Protein AF-A0A1H2MQF2-F1 (afdb_monomer_lite)

Secondary structure (DSSP, 8-state):
-PPPHHHHHHHHTTEEEEEE-SSSPEEEEETT----EEEEETTTTEEEEEESSHHHHHHHHHTT--S--

Organism: NCBI:txid546874

Structure (mmCIF, N/CA/C/O backbone):
data_AF-A0A1H2MQF2-F1
#
_entry.id   AF-A0A1H2MQF2-F1
#
loop_
_atom_site.group_PDB
_atom_site.id
_atom_site.type_symbol
_atom_site.label_atom_id
_atom_site.label_alt_id
_atom_site.label_comp_id
_atom_site.label_asym_id
_atom_site.label_entity_id
_atom_site.label_seq_id
_atom_site.pdbx_PDB_ins_code
_atom_site.Cartn_x
_atom_site.Cartn_y
_atom_site.Cartn_z
_atom_site.occupancy
_atom_site.B_iso_or_equiv
_atom_site.auth_seq_id
_atom_site.auth_comp_id
_atom_site.auth_asym_id
_atom_site.auth_atom_id
_atom_site.pdbx_PDB_model_num
ATOM 1 N N . MET A 1 1 ? 9.255 12.101 21.747 1.00 61.06 1 MET A N 1
ATOM 2 C CA . MET A 1 1 ? 9.585 12.017 20.310 1.00 61.06 1 MET A CA 1
ATOM 3 C C . MET A 1 1 ? 8.284 12.201 19.551 1.00 61.06 1 MET A C 1
ATOM 5 O O . MET A 1 1 ? 7.361 11.443 19.814 1.00 61.06 1 MET A O 1
ATOM 9 N N . ALA A 1 2 ? 8.156 13.251 18.739 1.00 63.09 2 ALA A N 1
ATOM 10 C CA . ALA A 1 2 ? 6.955 13.446 17.928 1.00 63.09 2 ALA A CA 1
ATOM 11 C C . ALA A 1 2 ? 6.990 12.486 16.723 1.00 63.09 2 ALA A C 1
ATOM 13 O O . ALA A 1 2 ? 8.085 12.240 16.206 1.00 63.09 2 ALA A O 1
ATOM 14 N N . PRO A 1 3 ? 5.848 11.927 16.286 1.00 71.06 3 PRO A N 1
ATOM 15 C CA . PRO A 1 3 ? 5.797 11.179 15.037 1.00 71.06 3 PRO A CA 1
ATOM 16 C C . PRO A 1 3 ? 6.195 12.094 13.874 1.00 71.06 3 PRO A C 1
ATOM 18 O O . PRO A 1 3 ? 5.902 13.290 13.878 1.00 71.06 3 PRO A O 1
ATOM 21 N N . SER A 1 4 ? 6.873 11.535 12.875 1.00 74.31 4 SER A N 1
ATOM 22 C CA . SER A 1 4 ? 7.154 12.244 11.628 1.00 74.31 4 SER A CA 1
ATOM 23 C C . SER A 1 4 ? 5.848 12.662 10.938 1.00 74.31 4 SER A C 1
ATOM 25 O O . SER A 1 4 ? 4.809 12.015 11.103 1.00 74.31 4 SER A O 1
ATOM 27 N N . ALA A 1 5 ? 5.895 13.742 10.151 1.00 75.88 5 ALA A N 1
ATOM 28 C CA . ALA A 1 5 ? 4.719 14.284 9.461 1.00 75.88 5 ALA A CA 1
ATOM 29 C C . ALA A 1 5 ? 3.988 13.209 8.632 1.00 75.88 5 ALA A C 1
ATOM 31 O O . ALA A 1 5 ? 2.782 13.029 8.787 1.00 75.88 5 ALA A O 1
ATOM 32 N N . TRP A 1 6 ? 4.743 12.388 7.894 1.00 73.88 6 TRP A N 1
ATOM 33 C CA . TRP A 1 6 ? 4.198 11.302 7.076 1.00 73.88 6 TRP A CA 1
ATOM 34 C C . TRP A 1 6 ? 3.463 10.219 7.894 1.00 73.88 6 TRP A C 1
ATOM 36 O O . TRP A 1 6 ? 2.434 9.708 7.463 1.00 73.88 6 TRP A O 1
ATOM 46 N N . CYS A 1 7 ? 3.914 9.900 9.116 1.00 77.81 7 CYS A N 1
ATOM 47 C CA . CYS A 1 7 ? 3.212 8.957 10.001 1.00 77.81 7 CYS A CA 1
ATOM 48 C C . CYS A 1 7 ? 1.855 9.503 10.464 1.00 77.81 7 CYS A C 1
ATOM 50 O O . CYS A 1 7 ? 0.907 8.737 10.667 1.00 77.81 7 CYS A O 1
ATOM 52 N N . THR A 1 8 ? 1.771 10.821 10.656 1.00 83.12 8 THR A N 1
ATOM 53 C CA . THR A 1 8 ? 0.537 11.501 11.063 1.00 83.12 8 THR A CA 1
ATOM 54 C C . THR A 1 8 ? -0.474 11.506 9.919 1.00 83.12 8 THR A C 1
ATOM 56 O O . THR A 1 8 ? -1.631 11.153 10.139 1.00 83.12 8 THR A O 1
ATOM 59 N N . GLU A 1 9 ? -0.032 11.811 8.697 1.00 84.75 9 GLU A N 1
ATOM 60 C CA . GLU A 1 9 ? -0.873 11.804 7.491 1.00 84.75 9 GLU A CA 1
ATOM 61 C C . GLU A 1 9 ? -1.439 10.414 7.191 1.00 84.75 9 GLU A C 1
ATOM 63 O O . GLU A 1 9 ? -2.651 10.252 7.048 1.00 84.75 9 GLU A O 1
ATOM 68 N N . LEU A 1 10 ? -0.591 9.383 7.206 1.00 86.75 10 LEU A N 1
ATOM 69 C CA . LEU A 1 10 ? -1.041 8.002 7.024 1.00 86.75 10 LEU A CA 1
ATOM 70 C C . LEU A 1 10 ? -2.021 7.571 8.116 1.00 86.75 10 LEU A C 1
ATOM 72 O O . LEU A 1 10 ? -3.024 6.918 7.834 1.00 86.75 10 LEU A O 1
ATOM 76 N N . SER A 1 11 ? -1.763 7.960 9.368 1.00 86.00 11 SER A N 1
ATOM 77 C CA . SER A 1 11 ? -2.668 7.655 10.477 1.00 86.00 11 SER A CA 1
ATOM 78 C C . SER A 1 11 ? -4.032 8.320 10.308 1.00 86.00 11 SER A C 1
ATOM 80 O O . SER A 1 11 ? -5.044 7.671 10.570 1.00 86.00 11 SER A O 1
ATOM 82 N N . ALA A 1 12 ? -4.066 9.575 9.852 1.00 87.81 12 ALA A N 1
ATOM 83 C CA . ALA A 1 12 ? -5.303 10.291 9.548 1.00 87.81 12 ALA A CA 1
ATOM 84 C C . ALA A 1 12 ? -6.069 9.644 8.380 1.00 87.81 12 ALA A C 1
ATOM 86 O O . ALA A 1 12 ? -7.294 9.568 8.423 1.00 87.81 12 ALA A O 1
ATOM 87 N N . ALA A 1 13 ? -5.356 9.094 7.392 1.00 87.88 13 ALA A N 1
ATOM 88 C CA . ALA A 1 13 ? -5.930 8.337 6.279 1.00 87.88 13 ALA A CA 1
ATOM 89 C C . ALA A 1 13 ? -6.369 6.900 6.650 1.00 87.88 13 ALA A C 1
ATOM 91 O O . ALA A 1 13 ? -6.864 6.161 5.797 1.00 87.88 13 ALA A O 1
ATOM 92 N N . GLY A 1 14 ? -6.190 6.468 7.906 1.00 93.38 14 GLY A N 1
ATOM 93 C CA . GLY A 1 14 ? -6.510 5.103 8.337 1.00 93.38 14 GLY A CA 1
ATOM 94 C C . GLY A 1 14 ? -5.564 4.043 7.764 1.00 93.38 14 GLY A C 1
ATOM 95 O O . GLY A 1 14 ? -5.952 2.882 7.617 1.00 93.38 14 GLY A O 1
ATOM 96 N N . LEU A 1 15 ? -4.332 4.437 7.445 1.00 94.62 15 LEU A N 1
ATOM 97 C CA . LEU A 1 15 ? -3.307 3.605 6.830 1.00 94.62 15 LEU A CA 1
ATOM 98 C C . LEU A 1 15 ? -2.204 3.222 7.825 1.00 94.62 15 LEU A C 1
ATOM 100 O O . LEU A 1 15 ? -1.962 3.893 8.836 1.00 94.62 15 LEU A O 1
ATOM 104 N N . VAL A 1 16 ? -1.531 2.113 7.528 1.00 93.00 16 VAL A N 1
ATOM 105 C CA . VAL A 1 16 ? -0.338 1.627 8.230 1.00 93.00 16 VAL A CA 1
ATOM 106 C C . VAL A 1 16 ? 0.725 1.310 7.191 1.00 93.00 16 VAL A C 1
ATOM 108 O O . VAL A 1 16 ? 0.536 0.402 6.384 1.00 93.00 16 VAL A O 1
ATOM 111 N N . ALA A 1 17 ? 1.831 2.053 7.209 1.00 92.38 17 ALA A N 1
ATOM 112 C CA . ALA A 1 17 ? 2.969 1.777 6.340 1.00 92.38 17 ALA A CA 1
ATOM 113 C C . ALA A 1 17 ? 3.724 0.523 6.792 1.00 92.38 17 ALA A C 1
ATOM 115 O O . ALA A 1 17 ? 3.936 0.318 7.988 1.00 92.38 17 ALA A O 1
ATOM 116 N N . PHE A 1 18 ? 4.184 -0.269 5.825 1.00 92.25 18 PHE A N 1
ATOM 117 C CA . PHE A 1 18 ? 5.083 -1.406 6.055 1.00 92.25 18 PHE A CA 1
ATOM 118 C C . PHE A 1 18 ? 6.361 -1.350 5.205 1.00 92.25 18 PHE A C 1
ATOM 120 O O . PHE A 1 18 ? 7.268 -2.151 5.416 1.00 92.25 18 PHE A O 1
ATOM 127 N N . GLY A 1 19 ? 6.454 -0.419 4.252 1.00 90.56 19 GLY A N 1
ATOM 128 C CA . GLY A 1 19 ? 7.619 -0.273 3.386 1.00 90.56 19 GLY A CA 1
ATOM 129 C C . GLY A 1 19 ? 7.576 1.001 2.550 1.00 90.56 19 GLY A C 1
ATOM 130 O O . GLY A 1 19 ? 6.621 1.771 2.617 1.00 90.56 19 GLY A O 1
ATOM 131 N N . THR A 1 20 ? 8.619 1.214 1.752 1.00 88.69 20 THR A N 1
ATOM 132 C CA . THR A 1 20 ? 8.726 2.324 0.799 1.00 88.69 20 THR A CA 1
ATOM 133 C C . THR A 1 20 ? 9.348 1.835 -0.503 1.00 88.69 20 THR A C 1
ATOM 135 O O . THR A 1 20 ? 10.107 0.866 -0.502 1.0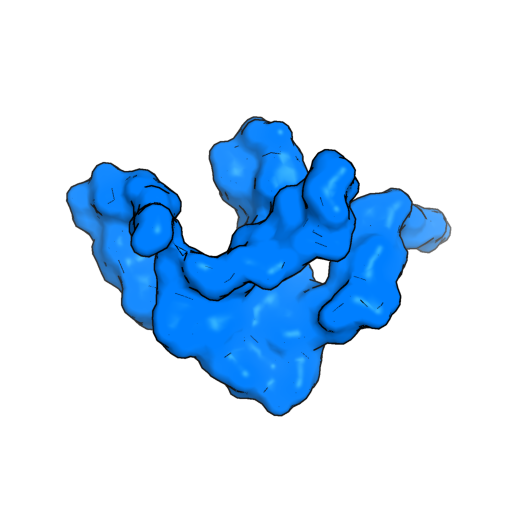0 88.69 20 THR A O 1
ATOM 138 N N . ASP A 1 21 ? 9.039 2.515 -1.604 1.00 87.00 21 ASP A N 1
ATOM 139 C CA . ASP A 1 21 ? 9.707 2.332 -2.895 1.00 87.00 21 ASP A CA 1
ATOM 140 C C . ASP A 1 21 ? 11.133 2.920 -2.937 1.00 87.00 21 ASP A C 1
ATOM 142 O O . ASP A 1 21 ? 11.846 2.735 -3.919 1.00 87.00 21 ASP A O 1
ATOM 146 N N . GLY A 1 22 ? 11.560 3.627 -1.883 1.00 84.50 22 GLY A N 1
ATOM 147 C CA . GLY A 1 22 ? 12.858 4.304 -1.810 1.00 84.50 22 GLY A CA 1
ATOM 148 C C . GLY A 1 22 ? 12.882 5.700 -2.445 1.00 84.50 22 GLY A C 1
ATOM 149 O O . GLY A 1 22 ? 13.877 6.406 -2.298 1.00 84.50 22 GLY A O 1
ATOM 150 N N . ALA A 1 23 ? 11.792 6.127 -3.089 1.00 86.00 23 ALA A N 1
ATOM 151 C CA . ALA A 1 23 ? 11.604 7.459 -3.668 1.00 86.00 23 ALA A CA 1
ATOM 152 C C . ALA A 1 23 ? 10.644 8.341 -2.844 1.00 86.00 23 ALA A C 1
ATOM 154 O O . ALA A 1 23 ? 10.401 9.494 -3.195 1.00 86.00 23 ALA A O 1
ATOM 155 N N . GLY A 1 24 ? 10.127 7.818 -1.729 1.00 82.69 24 GLY A N 1
ATOM 156 C CA . GLY A 1 24 ? 9.246 8.536 -0.806 1.00 82.69 24 GLY A CA 1
ATOM 157 C C . GLY A 1 24 ? 7.786 8.088 -0.860 1.00 82.69 24 GLY A C 1
ATOM 158 O O . GLY A 1 24 ? 7.001 8.505 -0.006 1.00 82.69 24 GLY A O 1
ATOM 159 N N . THR A 1 25 ? 7.418 7.196 -1.784 1.00 89.12 25 THR A N 1
ATOM 160 C CA . THR A 1 25 ? 6.106 6.539 -1.770 1.00 89.12 25 THR A CA 1
ATOM 161 C C . THR A 1 25 ? 6.116 5.475 -0.681 1.00 89.12 25 THR A C 1
ATOM 163 O O . THR A 1 25 ? 7.062 4.688 -0.567 1.00 89.12 25 THR A O 1
ATOM 166 N N . SER A 1 26 ? 5.071 5.444 0.144 1.00 92.06 26 SER A N 1
ATOM 167 C CA . SER A 1 26 ? 4.926 4.429 1.194 1.00 92.06 26 SER A CA 1
ATOM 168 C C . SER A 1 26 ? 3.969 3.333 0.747 1.00 92.06 26 SER A C 1
ATOM 170 O O . SER A 1 26 ? 2.880 3.629 0.259 1.00 92.06 26 SER A O 1
ATOM 172 N N . PHE A 1 27 ? 4.345 2.073 0.955 1.00 94.19 27 PHE A N 1
ATOM 173 C CA . PHE A 1 27 ? 3.430 0.944 0.832 1.00 94.19 27 PHE A CA 1
ATOM 174 C C . PHE A 1 27 ? 2.693 0.743 2.151 1.00 94.19 27 PHE A C 1
ATOM 176 O O . PHE A 1 27 ? 3.306 0.689 3.222 1.00 94.19 27 PHE A O 1
ATOM 183 N N . CYS A 1 28 ? 1.373 0.637 2.062 1.00 95.50 28 CYS A N 1
ATOM 184 C CA . CYS A 1 28 ? 0.464 0.736 3.188 1.00 95.50 28 CYS A CA 1
ATOM 185 C C . CYS A 1 28 ? -0.630 -0.334 3.139 1.00 95.50 28 CYS A C 1
ATOM 187 O O . CYS A 1 28 ? -1.017 -0.812 2.074 1.00 95.50 28 CYS A O 1
ATOM 189 N N . LEU A 1 29 ? -1.178 -0.645 4.310 1.00 95.81 29 LEU A N 1
ATOM 190 C CA . LEU A 1 29 ? -2.420 -1.396 4.491 1.00 95.81 29 LEU A CA 1
ATOM 191 C C . LEU A 1 29 ? -3.471 -0.510 5.152 1.00 95.81 29 LEU A C 1
ATOM 193 O O . LEU A 1 29 ? -3.132 0.451 5.850 1.00 95.81 29 LEU A O 1
ATOM 197 N N . ARG A 1 30 ? -4.749 -0.852 4.980 1.00 94.44 30 ARG A N 1
ATOM 198 C CA . ARG A 1 30 ? -5.832 -0.216 5.736 1.00 94.44 30 ARG A CA 1
ATOM 199 C C . ARG A 1 30 ? -5.911 -0.799 7.146 1.00 94.44 30 ARG A C 1
ATOM 201 O O . ARG A 1 30 ? -5.763 -2.002 7.347 1.00 94.44 30 ARG A O 1
ATOM 208 N N . ARG A 1 31 ? -6.205 0.049 8.135 1.00 93.00 31 ARG A N 1
ATOM 209 C CA . ARG A 1 31 ? -6.425 -0.382 9.531 1.00 93.00 31 ARG A CA 1
ATOM 210 C C . ARG A 1 31 ? -7.674 -1.235 9.724 1.00 93.00 31 ARG A C 1
ATOM 212 O O . ARG A 1 31 ? -7.775 -1.919 10.734 1.00 93.00 31 ARG A O 1
ATOM 219 N N . ASP A 1 32 ? -8.610 -1.182 8.782 1.00 93.25 32 ASP A N 1
ATOM 220 C CA . ASP A 1 32 ? -9.840 -1.979 8.806 1.00 93.25 32 ASP A CA 1
ATOM 221 C C . ASP A 1 32 ? -9.601 -3.479 8.538 1.00 93.25 32 ASP A C 1
ATOM 223 O O . ASP A 1 32 ? -10.535 -4.271 8.628 1.00 93.25 32 ASP A O 1
ATOM 227 N N . GLY A 1 33 ? -8.357 -3.879 8.244 1.00 89.94 33 GLY A N 1
ATOM 228 C CA . GLY A 1 33 ? -7.987 -5.267 7.979 1.00 89.94 33 GLY A CA 1
ATOM 229 C C . GLY A 1 33 ? -8.222 -5.706 6.534 1.00 89.94 33 GLY A C 1
ATOM 230 O O . GLY A 1 33 ? -8.011 -6.877 6.222 1.00 89.94 33 GLY A O 1
ATOM 231 N N . THR A 1 34 ? -8.623 -4.794 5.641 1.00 93.88 34 THR A N 1
ATOM 232 C CA . THR A 1 34 ? -8.707 -5.078 4.203 1.00 93.88 34 THR A CA 1
ATOM 233 C C . THR A 1 34 ? -7.325 -5.503 3.688 1.00 93.88 34 THR A C 1
ATOM 235 O O . THR A 1 34 ? -6.344 -4.801 3.947 1.00 93.88 34 THR A O 1
ATOM 238 N N . PRO A 1 35 ? -7.215 -6.619 2.941 1.00 93.62 35 PRO A N 1
ATOM 239 C CA . PRO A 1 35 ? -5.918 -7.179 2.553 1.00 93.62 35 PRO A CA 1
ATOM 240 C C . PRO A 1 35 ? -5.193 -6.371 1.468 1.00 93.62 35 PRO A C 1
ATOM 242 O O . PRO A 1 35 ? -4.001 -6.582 1.253 1.00 93.62 35 PRO A O 1
ATOM 245 N N . THR A 1 36 ? -5.896 -5.460 0.791 1.00 96.38 36 THR A N 1
ATOM 246 C CA . THR A 1 36 ? -5.374 -4.662 -0.319 1.00 96.38 36 THR A CA 1
ATOM 247 C C . THR A 1 36 ? -4.161 -3.840 0.098 1.00 96.38 36 THR A C 1
ATOM 249 O O . THR A 1 36 ? -4.216 -3.048 1.042 1.00 96.38 36 THR A O 1
ATOM 252 N N . VAL A 1 37 ? -3.081 -3.990 -0.663 1.00 96.38 37 VAL A N 1
ATOM 253 C CA . VAL A 1 37 ? -1.883 -3.165 -0.540 1.00 96.38 37 VAL A CA 1
ATOM 254 C C . VAL A 1 37 ? -2.091 -1.883 -1.331 1.00 96.38 37 VAL A C 1
ATOM 256 O O . VAL A 1 37 ? -2.490 -1.908 -2.499 1.00 96.38 37 VAL A O 1
ATOM 259 N N . LEU A 1 38 ? -1.801 -0.762 -0.681 1.00 96.31 38 LEU A N 1
ATOM 260 C CA . LEU A 1 38 ? -1.921 0.577 -1.232 1.00 96.31 38 LEU A CA 1
ATOM 261 C C . LEU A 1 38 ? -0.540 1.235 -1.329 1.00 96.31 38 LEU A C 1
ATOM 263 O O . LEU A 1 38 ? 0.313 1.010 -0.474 1.00 96.31 38 LEU A O 1
ATOM 267 N N . ALA A 1 39 ? -0.340 2.094 -2.319 1.00 94.81 39 ALA A N 1
ATOM 268 C CA . ALA A 1 39 ? 0.756 3.052 -2.374 1.00 94.81 39 ALA A CA 1
ATOM 269 C C . ALA A 1 39 ? 0.222 4.445 -2.017 1.00 94.81 39 ALA A C 1
ATOM 271 O O . ALA A 1 39 ? -0.727 4.921 -2.641 1.00 94.81 39 ALA A O 1
ATOM 272 N N . TRP A 1 40 ? 0.802 5.075 -0.994 1.00 93.50 40 TRP A N 1
ATOM 273 C CA . TRP A 1 40 ? 0.508 6.452 -0.598 1.00 93.50 40 TRP A CA 1
ATOM 274 C C . TRP A 1 40 ? 1.418 7.422 -1.346 1.00 93.50 40 TRP A C 1
ATOM 276 O O . TRP A 1 40 ? 2.638 7.393 -1.156 1.00 93.50 40 TRP A O 1
ATOM 286 N N . TYR A 1 41 ? 0.807 8.289 -2.150 1.00 90.81 41 TYR A N 1
ATOM 287 C CA . TYR A 1 41 ? 1.461 9.350 -2.905 1.00 90.81 41 TYR A CA 1
ATOM 288 C C . TYR A 1 41 ? 1.302 10.668 -2.141 1.00 90.81 41 TYR A C 1
ATOM 290 O O . TYR A 1 41 ? 0.250 11.301 -2.235 1.00 90.81 41 TYR A O 1
ATOM 298 N N . PRO A 1 42 ? 2.317 11.109 -1.374 1.00 85.50 42 PRO A N 1
ATOM 299 C CA . PRO A 1 42 ? 2.184 12.273 -0.495 1.00 85.50 42 PRO A CA 1
ATOM 300 C C . PRO A 1 42 ? 1.976 13.583 -1.260 1.00 85.50 42 PRO A C 1
ATOM 302 O O . PRO A 1 42 ? 1.350 14.496 -0.737 1.00 85.50 42 PRO A O 1
ATOM 305 N N . ILE A 1 43 ? 2.480 13.672 -2.496 1.00 87.88 43 ILE A N 1
ATOM 306 C CA . ILE A 1 43 ? 2.302 14.849 -3.359 1.00 87.88 43 ILE A CA 1
ATOM 307 C C . ILE A 1 43 ? 0.831 15.010 -3.754 1.00 87.88 43 ILE A C 1
ATOM 309 O O . ILE A 1 43 ? 0.308 16.121 -3.728 1.00 87.88 43 ILE A O 1
ATOM 313 N N . ASP A 1 44 ? 0.177 13.897 -4.080 1.00 89.12 44 ASP A N 1
ATOM 314 C CA . ASP A 1 44 ? -1.219 13.886 -4.512 1.00 89.12 44 ASP A CA 1
ATOM 315 C C . ASP A 1 44 ? -2.178 13.855 -3.302 1.00 89.12 44 ASP A C 1
ATOM 317 O O . ASP A 1 44 ? -3.330 14.268 -3.398 1.00 89.12 44 ASP A O 1
ATOM 321 N N . GLY A 1 45 ? -1.707 13.389 -2.138 1.00 89.62 45 GLY A N 1
ATOM 322 C CA . GLY A 1 45 ? -2.540 13.151 -0.956 1.00 89.62 45 GLY A CA 1
ATOM 323 C C . GLY A 1 45 ? -3.458 11.934 -1.116 1.00 89.62 45 GLY A C 1
ATOM 324 O O . GLY A 1 45 ? -4.544 11.891 -0.537 1.00 89.62 45 GLY A O 1
ATOM 325 N N . GLU A 1 46 ? -3.039 10.953 -1.921 1.00 91.69 46 GLU A N 1
ATOM 326 C CA . GLU A 1 46 ? -3.875 9.842 -2.381 1.00 91.69 46 GLU A CA 1
ATOM 327 C C . GLU A 1 46 ? -3.259 8.475 -2.072 1.00 91.69 46 GLU A C 1
ATOM 329 O O . GLU A 1 46 ? -2.042 8.289 -2.120 1.00 91.69 46 GLU A O 1
ATOM 334 N N . ALA A 1 47 ? -4.118 7.476 -1.847 1.00 93.38 47 ALA A N 1
ATOM 335 C CA . ALA A 1 47 ? -3.733 6.070 -1.795 1.00 93.38 47 ALA A CA 1
ATOM 336 C C . ALA A 1 47 ? -4.277 5.320 -3.018 1.00 93.38 47 ALA A C 1
ATOM 338 O O . ALA A 1 4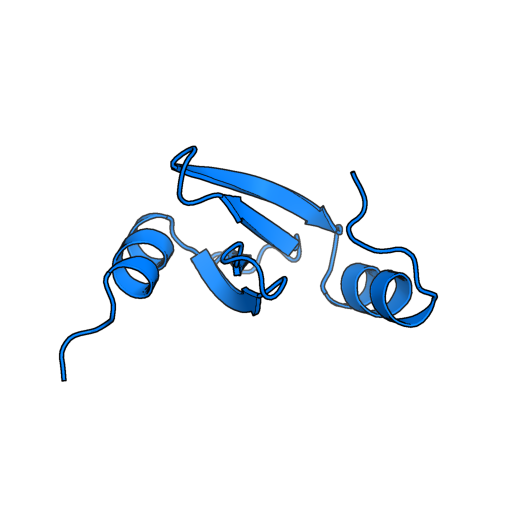7 ? -5.480 5.370 -3.279 1.00 93.38 47 ALA A O 1
ATOM 339 N N . ARG A 1 48 ? -3.421 4.584 -3.734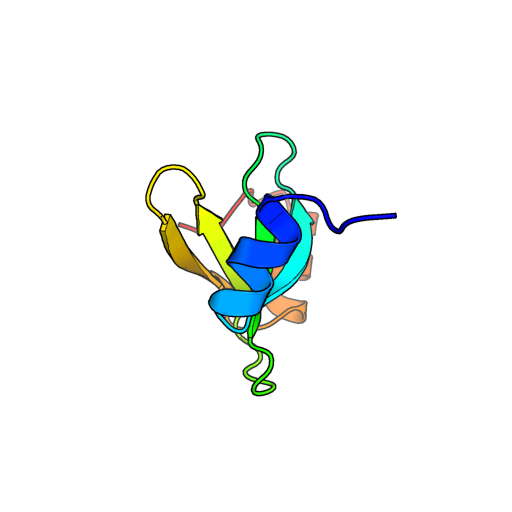 1.00 95.19 48 ARG A N 1
ATOM 340 C CA . ARG A 1 48 ? -3.812 3.776 -4.906 1.00 95.19 48 ARG A CA 1
ATOM 341 C C . ARG A 1 48 ? -3.531 2.300 -4.660 1.00 95.19 48 ARG A C 1
ATOM 343 O O . ARG A 1 48 ? -2.523 1.969 -4.046 1.00 95.19 48 ARG A O 1
ATOM 350 N N . ALA A 1 49 ? -4.422 1.419 -5.105 1.00 95.38 49 ALA A N 1
ATOM 351 C CA . ALA A 1 49 ? -4.229 -0.02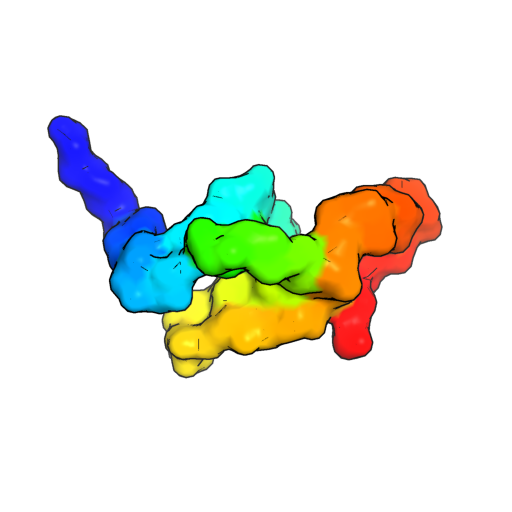2 -4.960 1.00 95.38 49 ALA A CA 1
ATOM 352 C C . ALA A 1 49 ? -3.121 -0.524 -5.886 1.00 95.38 49 ALA A C 1
ATOM 354 O O . ALA A 1 49 ? -3.111 -0.182 -7.061 1.00 95.38 49 ALA A O 1
ATOM 355 N N . VAL A 1 50 ? -2.215 -1.341 -5.343 1.00 94.81 50 VAL A N 1
ATOM 356 C CA . VAL A 1 50 ? -1.088 -1.935 -6.089 1.00 94.81 50 VAL A CA 1
ATOM 357 C C . VAL A 1 50 ? -1.051 -3.462 -5.997 1.00 94.81 50 VAL A C 1
ATOM 359 O O . VAL A 1 50 ? -0.394 -4.110 -6.804 1.00 94.81 50 VAL A O 1
ATOM 362 N N . ALA A 1 51 ? -1.756 -4.064 -5.030 1.00 95.00 51 ALA A N 1
ATOM 363 C CA . ALA A 1 51 ? -1.968 -5.511 -4.972 1.00 95.00 51 ALA A CA 1
ATOM 364 C C . ALA A 1 51 ? -3.226 -5.865 -4.165 1.00 95.00 51 ALA A C 1
ATOM 366 O O . ALA A 1 51 ? -3.611 -5.144 -3.242 1.00 95.00 51 ALA A O 1
ATOM 367 N N . ALA A 1 52 ? -3.847 -7.005 -4.473 1.00 95.44 52 ALA A N 1
ATOM 368 C CA . ALA A 1 52 ? -5.026 -7.489 -3.750 1.00 95.44 52 ALA A CA 1
ATOM 369 C C . ALA A 1 52 ? -4.695 -8.006 -2.337 1.00 95.44 52 ALA A C 1
ATOM 371 O O . ALA A 1 52 ? -5.550 -7.958 -1.451 1.00 95.44 52 ALA A O 1
ATOM 372 N N . SER A 1 53 ? -3.458 -8.461 -2.118 1.00 94.94 53 SER A N 1
ATOM 373 C CA . SER A 1 53 ? -2.967 -8.954 -0.833 1.00 94.94 53 SER A CA 1
ATOM 374 C C . SER A 1 53 ? -1.463 -8.718 -0.651 1.00 94.94 53 SER A C 1
ATOM 376 O O . SER A 1 53 ? -0.732 -8.485 -1.616 1.00 94.94 53 SER A O 1
ATOM 378 N N . LEU A 1 54 ? -0.976 -8.839 0.592 1.00 94.06 54 LEU A N 1
ATOM 379 C CA . LEU A 1 54 ? 0.466 -8.875 0.881 1.00 94.06 54 LEU A CA 1
ATOM 380 C C . LEU A 1 54 ? 1.179 -10.023 0.154 1.00 94.06 54 LEU A C 1
ATOM 382 O O . LEU A 1 54 ? 2.326 -9.861 -0.254 1.00 94.06 54 LEU A O 1
ATOM 386 N N . ALA A 1 55 ? 0.522 -11.177 0.006 1.00 94.12 55 ALA A N 1
ATOM 387 C CA . ALA A 1 55 ? 1.103 -12.320 -0.690 1.00 94.12 55 ALA A CA 1
ATOM 388 C C . ALA A 1 55 ? 1.331 -11.986 -2.170 1.00 94.12 55 ALA A C 1
ATOM 390 O O . ALA A 1 55 ? 2.455 -12.109 -2.649 1.00 94.12 55 ALA A O 1
ATOM 391 N N . ASP A 1 56 ? 0.305 -11.460 -2.848 1.00 93.12 56 ASP A N 1
ATOM 392 C CA . ASP A 1 56 ? 0.395 -11.063 -4.260 1.00 93.12 56 ASP A CA 1
ATOM 393 C C . ASP A 1 56 ? 1.468 -9.988 -4.478 1.00 93.12 56 ASP A C 1
ATOM 395 O O . ASP A 1 56 ? 2.238 -10.054 -5.442 1.00 93.12 56 ASP A O 1
ATOM 399 N N . PHE A 1 57 ? 1.561 -9.026 -3.551 1.00 93.38 57 PHE A N 1
ATOM 400 C CA . PHE A 1 57 ? 2.587 -7.985 -3.573 1.00 93.38 57 PHE A CA 1
ATOM 401 C C . PHE A 1 57 ? 3.999 -8.583 -3.547 1.00 93.38 57 PHE A C 1
ATOM 403 O O . PHE A 1 57 ? 4.806 -8.298 -4.432 1.00 93.38 57 PHE A O 1
ATOM 410 N N . TRP A 1 58 ? 4.305 -9.448 -2.574 1.00 91.06 58 TRP A N 1
ATOM 411 C CA . TRP A 1 58 ? 5.646 -10.025 -2.440 1.00 91.06 58 TRP A CA 1
ATOM 412 C C . TRP A 1 58 ? 5.982 -11.031 -3.541 1.00 91.06 58 TRP A C 1
ATOM 414 O O . TRP A 1 58 ? 7.127 -11.068 -4.003 1.00 91.06 58 TRP A O 1
ATOM 424 N N . THR A 1 59 ? 5.004 -11.812 -4.007 1.00 91.25 59 TH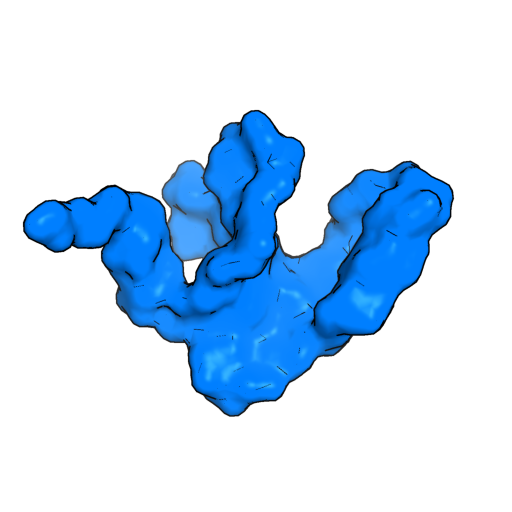R A N 1
ATOM 4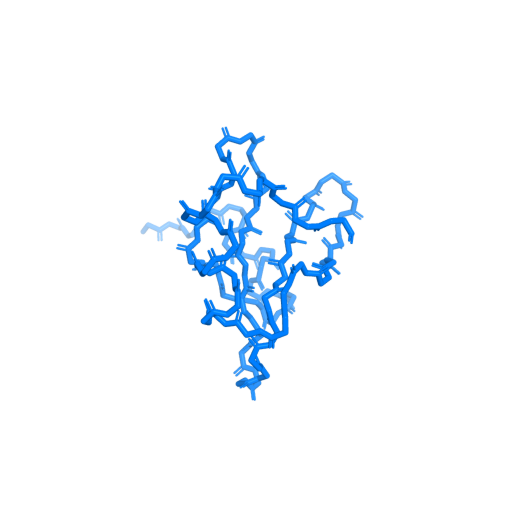25 C CA . THR A 1 59 ? 5.187 -12.690 -5.169 1.00 91.25 59 THR A CA 1
ATOM 426 C C . THR A 1 59 ? 5.594 -11.876 -6.389 1.00 91.25 59 THR A C 1
ATOM 428 O O . THR A 1 59 ? 6.564 -12.237 -7.046 1.00 91.25 59 THR A O 1
ATOM 431 N N . THR A 1 60 ? 4.932 -10.746 -6.645 1.00 87.06 60 THR A N 1
ATOM 432 C CA . THR A 1 60 ? 5.238 -9.888 -7.800 1.00 87.06 60 THR A CA 1
ATOM 433 C C . THR A 1 60 ? 6.575 -9.159 -7.647 1.00 87.06 60 THR A C 1
ATOM 435 O O . THR A 1 60 ? 7.374 -9.102 -8.583 1.00 87.06 60 THR A O 1
ATOM 438 N N . TRP A 1 61 ? 6.867 -8.675 -6.439 1.00 83.88 61 TRP A N 1
ATOM 439 C CA . TRP A 1 61 ? 8.128 -8.007 -6.120 1.00 83.88 61 TRP A CA 1
ATOM 440 C C . TRP A 1 61 ? 9.343 -8.913 -6.359 1.00 83.88 61 TRP A C 1
ATOM 442 O O . TRP A 1 61 ? 10.341 -8.499 -6.947 1.00 83.88 61 TRP A O 1
ATOM 452 N N . THR A 1 62 ? 9.261 -10.172 -5.925 1.00 83.25 62 THR A N 1
ATOM 453 C CA . THR A 1 62 ? 10.382 -11.125 -6.006 1.00 83.25 62 THR A CA 1
ATOM 454 C C . THR A 1 62 ? 10.665 -11.629 -7.419 1.00 83.25 62 THR A C 1
ATOM 456 O O . THR A 1 62 ? 11.817 -11.933 -7.721 1.00 83.25 62 THR A O 1
ATOM 459 N N . VAL A 1 63 ? 9.669 -11.661 -8.310 1.00 80.38 63 VAL A N 1
ATOM 460 C CA . VAL A 1 63 ? 9.873 -11.992 -9.736 1.00 80.38 63 VAL A CA 1
ATOM 461 C C . VAL A 1 63 ? 10.384 -10.810 -10.572 1.00 80.38 63 VAL A C 1
ATOM 463 O O . VAL A 1 63 ? 10.561 -10.949 -11.780 1.00 80.38 63 VAL A O 1
ATOM 466 N N . GLY A 1 64 ? 10.659 -9.656 -9.951 1.00 63.94 64 GLY A N 1
ATOM 467 C CA . GLY A 1 64 ? 11.202 -8.475 -10.630 1.00 63.94 64 GLY A CA 1
ATOM 468 C C . GLY A 1 64 ? 10.158 -7.641 -11.377 1.00 63.94 64 GLY A C 1
ATOM 469 O O . GLY A 1 64 ? 10.522 -6.726 -12.114 1.00 63.94 64 GLY A O 1
ATOM 470 N N . GLY A 1 65 ? 8.867 -7.920 -11.177 1.00 59.50 65 GLY A N 1
ATOM 471 C CA . GLY A 1 65 ? 7.779 -7.066 -11.641 1.00 59.50 65 GLY A CA 1
ATOM 472 C C . GLY A 1 65 ? 7.646 -5.862 -10.716 1.00 59.50 65 GLY A C 1
ATOM 473 O O . GLY A 1 65 ? 6.796 -5.857 -9.832 1.00 59.50 65 GLY A O 1
ATOM 474 N N . GLY A 1 66 ? 8.527 -4.869 -10.853 1.00 54.34 66 GLY A N 1
ATOM 475 C CA . GLY A 1 66 ? 8.400 -3.607 -10.123 1.00 54.34 66 GLY A CA 1
ATOM 476 C C . GLY A 1 66 ? 6.984 -3.037 -10.260 1.00 54.34 66 GLY A C 1
ATOM 477 O O . GLY A 1 66 ? 6.447 -3.047 -11.361 1.00 54.34 66 GLY A O 1
ATOM 478 N N . VAL A 1 67 ? 6.412 -2.613 -9.124 1.00 51.66 67 VAL A N 1
ATOM 479 C CA . VAL A 1 67 ? 5.124 -1.911 -8.928 1.00 51.66 67 VAL A CA 1
ATOM 480 C C . VAL A 1 67 ? 4.118 -2.114 -10.071 1.00 51.66 67 VAL A C 1
ATOM 482 O O . VAL A 1 67 ? 4.157 -1.425 -11.089 1.00 51.66 67 VAL A O 1
ATOM 485 N N . VAL A 1 68 ? 3.194 -3.057 -9.867 1.00 49.28 68 VAL A N 1
ATOM 486 C CA . VAL A 1 68 ? 2.033 -3.268 -10.742 1.00 49.28 68 VAL A CA 1
ATOM 487 C C . VAL A 1 68 ? 1.242 -1.960 -10.837 1.00 49.28 68 VAL A C 1
ATOM 489 O O . VAL A 1 68 ? 0.944 -1.338 -9.815 1.00 49.28 68 VAL A O 1
ATOM 492 N N . THR A 1 69 ? 0.988 -1.544 -12.078 1.00 46.09 69 THR A N 1
ATOM 493 C CA . THR A 1 69 ? 0.208 -0.353 -12.454 1.00 46.09 69 THR A CA 1
ATOM 494 C C . THR A 1 69 ? -1.285 -0.621 -12.410 1.00 46.09 69 THR A C 1
ATOM 496 O O . THR A 1 69 ? -1.682 -1.793 -12.610 1.00 46.09 69 THR A O 1
#

pLDDT: mean 85.74, std 12.33, range [46.09, 96.38]

Foldseek 3Di:
DDDDPVVVLCVVVQWDFDQAPVPPWTWTDHVVPQQFIWTQDVVVSDTDTQDNHPVRVVVCVVVVNPTHD

Radius of gyration: 12.02 Å; chains: 1; bounding box: 23×28×33 Å

Sequence (69 aa):
MAPSAWCTELSAAGLVAFGTDGAGTSFCLRRDGTPTVLAWYPIDGEARAVAASLADFWTTWTVGGGVVT